Protein AF-A0A075FYS4-F1 (afdb_monomer)

InterPro domains:
  IPR000597 Large ribosomal subunit protein uL3 [PF00297] (3-85)
  IPR009000 Translation protein, beta-barrel domain superfamily [SSF50447] (3-84)

Secondary structure (DSSP, 8-state):
-------------SS--------EEEEEEEEEEE---TTSTTTTSEEEEEEEEEE-PPPPP-EEEEEEE-SS-EEEEEEEE-SS--HHHHTT--

Radius of gyration: 21.08 Å; Cα contacts (8 Å, |Δi|>4): 97; chains: 1; bounding box: 38×34×59 Å

pLDDT: mean 90.04, std 11.44, range [39.47, 98.0]

Organism: NCBI:txid1455922

Mean predicted aligned error: 6.8 Å

Sequence (94 aa):
MEARIRAWPKVNSEEPKLLVHAGFKAGCVQIVNIDDREKTPNYGKQLVSLGTVIVTPPVLIVGIRGYSKDQDGRHAQFDLYADNLPKIFLNYSS

Solvent-acces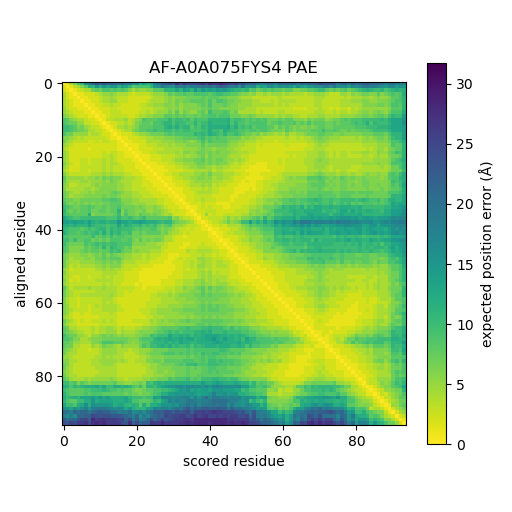sible surface area (backbone atoms only — not comparable to full-atom values): 6676 Å² total; per-residue (Å²): 137,83,95,70,90,86,78,78,85,92,76,93,62,99,61,93,74,86,90,77,82,73,66,43,84,74,49,72,46,82,42,80,42,70,35,83,50,87,92,44,101,50,44,80,34,83,44,81,45,84,43,74,43,65,48,66,70,91,81,82,84,60,59,54,75,45,69,47,75,63,96,91,45,75,44,82,70,50,77,50,66,59,90,86,65,62,70,87,62,60,81,71,74,125

Structure (mmCIF, N/CA/C/O backbone):
data_AF-A0A075FYS4-F1
#
_entry.id   AF-A0A075FYS4-F1
#
loop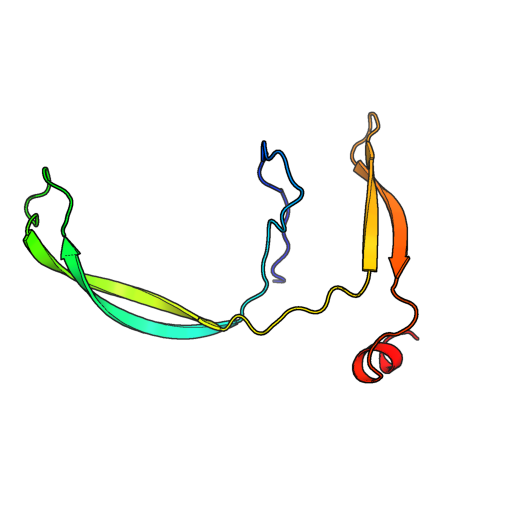_
_atom_site.group_PDB
_atom_site.id
_atom_site.type_symbol
_atom_site.label_atom_id
_atom_site.label_alt_id
_atom_site.label_comp_id
_atom_site.label_asym_id
_atom_site.label_entity_id
_atom_site.label_seq_id
_atom_site.pdbx_PDB_ins_code
_atom_site.Cartn_x
_atom_site.Cartn_y
_atom_site.Cartn_z
_atom_site.occupancy
_atom_site.B_iso_or_equiv
_atom_site.auth_seq_id
_atom_site.auth_comp_id
_atom_site.auth_asym_id
_atom_site.auth_atom_id
_atom_site.pdbx_PDB_model_num
ATOM 1 N N . MET A 1 1 ? -13.447 12.119 -11.671 1.00 49.38 1 MET A N 1
ATOM 2 C CA . MET A 1 1 ? -12.263 12.459 -10.852 1.00 49.38 1 MET A CA 1
ATOM 3 C C . MET A 1 1 ? -11.533 11.158 -10.574 1.00 49.38 1 MET A C 1
ATOM 5 O O . MET A 1 1 ? -12.117 10.288 -9.946 1.00 49.38 1 MET A O 1
ATOM 9 N N . GLU A 1 2 ? -10.333 10.979 -11.121 1.00 73.69 2 GLU A N 1
ATOM 10 C CA . GLU A 1 2 ? -9.562 9.735 -10.985 1.00 73.69 2 GLU A CA 1
ATOM 11 C C . GLU A 1 2 ? -8.703 9.763 -9.716 1.00 73.69 2 GLU A C 1
ATOM 13 O O . GLU A 1 2 ? -8.109 10.791 -9.374 1.00 73.69 2 GLU A O 1
ATOM 18 N N . ALA A 1 3 ? -8.631 8.638 -9.003 1.00 84.44 3 ALA A N 1
ATOM 19 C CA . ALA A 1 3 ? -7.752 8.499 -7.851 1.00 84.44 3 ALA A CA 1
ATOM 20 C C . ALA A 1 3 ? -6.297 8.365 -8.331 1.00 84.44 3 ALA 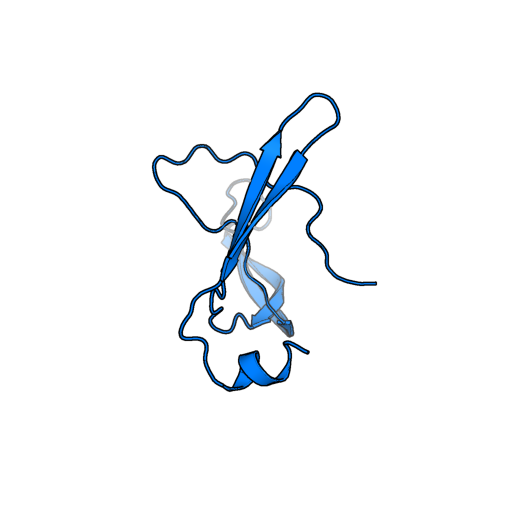A C 1
ATOM 22 O O . ALA A 1 3 ? -5.900 7.329 -8.856 1.00 84.44 3 ALA A O 1
ATOM 23 N N . ARG A 1 4 ? -5.497 9.424 -8.147 1.00 90.56 4 ARG A N 1
ATOM 24 C CA . ARG A 1 4 ? -4.079 9.468 -8.534 1.00 90.56 4 ARG A CA 1
ATOM 25 C C . ARG A 1 4 ? -3.198 9.884 -7.361 1.00 90.56 4 ARG A C 1
ATOM 27 O O . ARG A 1 4 ? -3.427 10.929 -6.747 1.00 90.56 4 ARG A O 1
ATOM 34 N N . ILE A 1 5 ? -2.151 9.103 -7.102 1.00 92.06 5 ILE A N 1
ATOM 35 C CA . ILE A 1 5 ? -1.111 9.419 -6.113 1.00 92.06 5 ILE A CA 1
ATOM 36 C C . ILE A 1 5 ? -0.280 10.594 -6.637 1.00 92.06 5 ILE A C 1
ATOM 38 O O . ILE A 1 5 ? 0.195 10.564 -7.769 1.00 92.06 5 ILE A O 1
ATOM 42 N N . ARG A 1 6 ? -0.114 11.641 -5.823 1.00 91.69 6 ARG A N 1
ATOM 43 C CA . ARG A 1 6 ? 0.643 12.853 -6.202 1.00 91.69 6 ARG A CA 1
ATOM 44 C C . ARG A 1 6 ? 1.981 12.986 -5.483 1.00 91.69 6 ARG A C 1
ATOM 46 O O . ARG A 1 6 ? 2.853 13.705 -5.950 1.00 91.69 6 ARG A O 1
ATOM 53 N N . ALA A 1 7 ? 2.130 12.314 -4.348 1.00 92.44 7 ALA A N 1
ATOM 54 C CA . ALA A 1 7 ? 3.334 12.334 -3.538 1.00 92.44 7 ALA A CA 1
ATOM 55 C C . ALA A 1 7 ? 3.491 10.992 -2.825 1.00 92.44 7 ALA A C 1
ATOM 57 O O . ALA A 1 7 ? 2.502 10.332 -2.507 1.00 92.44 7 ALA A O 1
ATOM 58 N N . TRP A 1 8 ? 4.740 10.625 -2.564 1.00 93.06 8 TRP A N 1
ATOM 59 C CA . TRP A 1 8 ? 5.106 9.413 -1.842 1.00 93.06 8 TRP A CA 1
ATOM 60 C C . TRP A 1 8 ? 5.722 9.781 -0.490 1.00 93.06 8 TRP A C 1
ATOM 62 O O . TRP A 1 8 ? 6.447 10.780 -0.418 1.00 93.06 8 TRP A O 1
ATOM 72 N N . PRO A 1 9 ? 5.462 9.004 0.576 1.00 93.38 9 PRO A N 1
ATOM 73 C CA . PRO A 1 9 ? 6.102 9.230 1.863 1.00 93.38 9 PRO A CA 1
ATOM 74 C C . PRO A 1 9 ? 7.616 9.010 1.756 1.00 93.38 9 PRO A C 1
ATOM 76 O O . PRO A 1 9 ? 8.088 8.171 0.987 1.00 93.38 9 PRO A O 1
ATOM 79 N N . LYS A 1 10 ? 8.390 9.759 2.548 1.00 91.31 10 LYS A N 1
ATOM 80 C CA . LYS A 1 10 ? 9.816 9.474 2.740 1.00 91.31 10 LYS A CA 1
ATOM 81 C C . LYS A 1 10 ? 9.927 8.296 3.700 1.00 91.31 10 LYS A C 1
ATOM 83 O O . LYS A 1 10 ? 9.491 8.410 4.842 1.00 91.31 10 LYS A O 1
ATOM 88 N N . VAL A 1 11 ? 10.492 7.186 3.241 1.00 91.19 11 VAL A N 1
ATOM 89 C CA . VAL A 1 11 ? 10.657 5.973 4.047 1.00 91.19 11 VAL A CA 1
ATOM 90 C C . VAL A 1 11 ? 12.141 5.669 4.173 1.00 91.19 11 VAL A C 1
ATOM 92 O O . VAL A 1 11 ? 12.843 5.624 3.167 1.00 91.19 11 VAL A O 1
ATOM 95 N N . ASN A 1 12 ? 12.604 5.483 5.409 1.00 90.25 12 ASN A N 1
ATOM 96 C CA . ASN A 1 12 ? 13.923 4.939 5.698 1.00 90.25 12 ASN A CA 1
ATOM 97 C C . ASN A 1 12 ? 13.731 3.467 6.078 1.00 90.25 12 ASN A C 1
ATOM 99 O O . ASN A 1 12 ? 13.213 3.169 7.152 1.00 90.25 12 ASN A O 1
ATOM 103 N N . SER A 1 13 ? 14.027 2.565 5.149 1.00 91.94 13 SER A N 1
ATOM 104 C CA . SER A 1 13 ? 13.884 1.118 5.310 1.00 91.94 13 SER A CA 1
ATOM 105 C C . SER A 1 13 ? 15.124 0.475 4.715 1.00 91.94 13 SER A C 1
ATOM 107 O O . SER A 1 13 ? 15.541 0.870 3.628 1.00 91.94 13 SER A O 1
ATOM 109 N N . GLU A 1 14 ? 15.696 -0.498 5.418 1.00 92.88 14 GLU A N 1
ATOM 110 C CA . GLU A 1 14 ? 16.863 -1.248 4.938 1.00 92.88 14 GLU A CA 1
ATOM 111 C C . GLU A 1 14 ? 16.531 -2.043 3.667 1.00 92.88 14 GLU A C 1
ATOM 113 O O . GLU A 1 14 ? 17.366 -2.179 2.778 1.00 92.88 14 GLU A O 1
ATOM 118 N N . GLU A 1 15 ? 15.277 -2.487 3.538 1.00 95.06 15 GLU A N 1
ATOM 119 C CA . GLU A 1 15 ? 14.787 -3.253 2.392 1.00 95.06 15 GLU A CA 1
ATOM 120 C C . GLU A 1 15 ? 13.724 -2.482 1.584 1.00 95.06 15 GLU A C 1
ATOM 122 O O . GLU A 1 15 ? 12.922 -1.739 2.177 1.00 95.06 15 GLU A O 1
ATOM 127 N N . PRO A 1 16 ? 13.655 -2.676 0.249 1.00 91.25 16 PRO A N 1
ATOM 128 C CA . PRO A 1 16 ? 12.605 -2.108 -0.593 1.00 91.25 16 PRO A CA 1
ATOM 129 C C . PRO A 1 16 ? 11.212 -2.610 -0.191 1.00 91.25 16 PRO A C 1
ATOM 131 O O . PRO A 1 16 ? 10.992 -3.809 -0.036 1.00 91.25 16 PRO A O 1
ATOM 134 N N . LYS A 1 17 ? 10.241 -1.695 -0.073 1.00 92.50 17 LYS A N 1
ATOM 135 C CA . LYS A 1 17 ? 8.842 -2.009 0.268 1.00 92.50 17 LYS A CA 1
ATOM 136 C C . LYS A 1 17 ? 7.875 -1.328 -0.691 1.00 92.50 17 LYS A C 1
ATOM 138 O O . LYS A 1 17 ? 8.096 -0.189 -1.102 1.00 92.50 17 LYS A O 1
ATOM 143 N N . LEU A 1 18 ? 6.769 -2.004 -1.002 1.00 92.75 18 LEU A N 1
ATOM 144 C CA . LEU A 1 18 ? 5.647 -1.378 -1.697 1.00 92.75 18 LEU A CA 1
ATOM 145 C C . LEU A 1 18 ? 4.960 -0.379 -0.761 1.00 92.75 18 LEU A C 1
ATOM 147 O O . LEU A 1 18 ? 4.631 -0.706 0.377 1.00 92.75 18 LEU A O 1
ATOM 151 N N . LEU A 1 19 ? 4.743 0.841 -1.251 1.00 94.25 19 LEU A N 1
ATOM 152 C CA . LEU A 1 19 ? 4.167 1.938 -0.464 1.00 94.25 19 LEU A CA 1
ATOM 153 C C . LEU A 1 19 ? 2.674 2.163 -0.733 1.00 94.25 19 LEU A C 1
ATOM 155 O O . LEU A 1 19 ? 2.056 2.996 -0.074 1.00 94.25 19 LEU A O 1
ATOM 159 N N . VAL A 1 20 ? 2.091 1.460 -1.708 1.00 93.62 20 VAL A N 1
ATOM 160 C CA . VAL A 1 20 ? 0.663 1.555 -2.022 1.00 93.62 20 VAL A CA 1
ATOM 161 C C . VAL A 1 20 ? 0.070 0.199 -2.361 1.00 93.62 20 VAL A C 1
ATOM 163 O O . VAL A 1 20 ? 0.746 -0.675 -2.899 1.00 93.62 20 VAL A O 1
ATOM 166 N N . HIS A 1 21 ? -1.228 0.081 -2.103 1.00 94.12 21 HIS A N 1
ATOM 167 C CA . HIS A 1 21 ? -2.076 -0.993 -2.584 1.00 94.12 21 HIS A CA 1
ATOM 168 C C . HIS A 1 21 ? -3.380 -0.399 -3.133 1.00 94.12 21 HIS A C 1
ATOM 170 O O . HIS A 1 21 ? -3.903 0.573 -2.583 1.00 94.12 21 HIS A O 1
ATOM 176 N N . ALA A 1 22 ? -3.913 -0.975 -4.210 1.00 92.62 22 ALA A N 1
ATOM 177 C CA . ALA A 1 22 ? -5.218 -0.598 -4.745 1.00 92.62 22 ALA A CA 1
ATOM 178 C C . ALA A 1 22 ? -6.331 -1.390 -4.045 1.00 92.62 22 ALA A C 1
ATOM 180 O O . ALA A 1 22 ? -6.196 -2.589 -3.810 1.00 92.62 22 ALA A O 1
ATOM 181 N N . GLY A 1 23 ? -7.440 -0.741 -3.708 1.00 94.56 23 GLY A N 1
ATOM 182 C CA . GLY A 1 23 ? -8.570 -1.406 -3.069 1.00 94.56 23 GLY A CA 1
ATOM 183 C C . GLY A 1 23 ? -9.894 -0.776 -3.466 1.00 94.56 23 GLY A C 1
ATOM 184 O O . GLY A 1 23 ? -9.944 0.384 -3.876 1.00 94.56 23 GLY A O 1
ATOM 185 N N . PHE A 1 24 ? -10.967 -1.548 -3.333 1.00 94.44 24 PHE A N 1
ATOM 186 C CA . PHE A 1 24 ? -12.322 -1.128 -3.676 1.00 94.44 24 PHE A CA 1
ATOM 187 C C . PHE A 1 24 ? -13.175 -1.038 -2.415 1.00 94.44 24 PHE A C 1
ATOM 189 O O . PHE A 1 24 ? -13.146 -1.935 -1.572 1.00 94.44 24 PHE A O 1
ATOM 196 N N . LYS A 1 25 ? -13.955 0.040 -2.278 1.00 96.19 25 LYS A N 1
ATOM 197 C CA . LYS A 1 25 ? -14.910 0.171 -1.174 1.00 96.19 25 LYS A CA 1
ATOM 198 C C . LYS A 1 25 ? -16.005 -0.881 -1.331 1.00 96.19 25 LYS A C 1
ATOM 200 O O . LYS A 1 25 ? -16.768 -0.824 -2.288 1.00 96.19 25 LYS A O 1
ATOM 205 N N . ALA A 1 26 ? -16.094 -1.798 -0.375 1.00 97.56 26 ALA A N 1
ATOM 206 C CA . ALA A 1 26 ? -17.118 -2.839 -0.350 1.00 97.56 26 ALA A CA 1
ATOM 207 C C . ALA A 1 26 ? -18.305 -2.477 0.549 1.00 97.56 26 ALA A C 1
ATOM 209 O O . ALA A 1 26 ? -19.418 -2.932 0.312 1.00 97.56 26 ALA A O 1
ATOM 210 N N . GLY A 1 27 ? -18.095 -1.633 1.562 1.00 97.88 27 GLY A N 1
ATOM 211 C CA . GLY A 1 27 ? -19.179 -1.212 2.442 1.00 97.88 27 GLY A CA 1
ATOM 212 C C . GLY A 1 27 ? -18.712 -0.420 3.652 1.00 97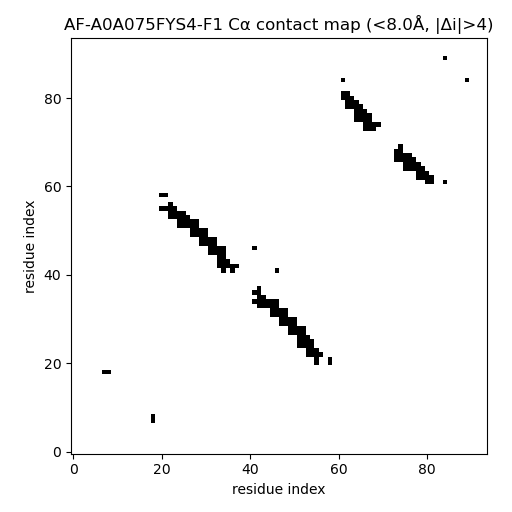.88 27 GLY A C 1
ATOM 213 O O . GLY A 1 27 ? -17.542 -0.048 3.769 1.00 97.88 27 GLY A O 1
ATOM 214 N N . CYS A 1 28 ? -19.653 -0.168 4.555 1.00 98.00 28 CYS A N 1
ATOM 215 C CA . CYS A 1 28 ? -19.415 0.440 5.856 1.00 98.00 28 CYS A CA 1
ATOM 216 C C . CYS A 1 28 ? -20.143 -0.379 6.926 1.00 98.00 28 CYS A C 1
ATOM 218 O O . CYS A 1 28 ? -21.254 -0.846 6.691 1.00 98.00 28 CYS A O 1
ATOM 220 N N . VAL A 1 29 ? -19.516 -0.545 8.087 1.00 97.31 29 VAL A N 1
ATOM 221 C CA . VAL A 1 29 ? -20.042 -1.315 9.221 1.00 97.31 29 VAL A CA 1
ATOM 222 C C . VAL A 1 29 ? -19.902 -0.507 10.506 1.00 97.31 29 VAL A C 1
ATOM 224 O O . VAL A 1 29 ? -19.021 0.346 10.610 1.00 97.31 29 VAL A O 1
ATOM 227 N N . GLN A 1 30 ? -20.753 -0.770 11.495 1.00 97.56 30 GLN A N 1
ATOM 228 C CA . GLN A 1 30 ? -20.540 -0.265 12.850 1.00 97.56 30 GLN A CA 1
ATOM 229 C C . GLN A 1 30 ? -19.625 -1.230 13.601 1.00 97.56 30 GLN A C 1
ATOM 231 O O . GLN A 1 30 ? -19.896 -2.428 13.654 1.00 97.56 30 GLN A O 1
ATOM 236 N N . ILE A 1 31 ? -18.540 -0.706 14.160 1.00 96.50 31 ILE A N 1
ATOM 237 C CA . ILE A 1 31 ? -17.590 -1.465 14.964 1.00 96.50 31 ILE A CA 1
ATOM 238 C C . ILE A 1 31 ? -17.798 -1.084 16.422 1.00 96.50 31 ILE A C 1
ATOM 240 O O . ILE A 1 31 ? -17.814 0.093 16.781 1.00 96.50 31 ILE A O 1
ATOM 244 N N . VAL A 1 32 ? -17.958 -2.103 17.253 1.00 95.62 32 VAL A N 1
ATOM 245 C CA . VAL A 1 32 ? -18.055 -1.987 18.700 1.00 95.62 32 VAL A CA 1
ATOM 246 C C . VAL A 1 32 ? -16.698 -2.370 19.281 1.00 95.62 32 VAL A C 1
ATOM 248 O O . VAL A 1 32 ? -16.297 -3.523 19.157 1.00 95.62 32 VAL A O 1
ATOM 251 N N . ASN A 1 33 ? -16.002 -1.424 19.909 1.00 93.56 33 ASN A N 1
ATOM 252 C CA . ASN A 1 33 ? -14.689 -1.653 20.522 1.00 93.56 33 ASN A CA 1
ATOM 253 C C . ASN A 1 33 ? -14.658 -1.156 21.971 1.00 93.56 33 ASN A C 1
ATOM 255 O O . ASN A 1 33 ? -15.499 -0.353 22.377 1.00 93.56 33 ASN A O 1
ATOM 259 N N . ILE A 1 34 ? -13.667 -1.611 22.737 1.00 94.94 34 ILE A N 1
ATOM 260 C CA . ILE A 1 34 ? -13.332 -1.048 24.050 1.00 94.94 34 ILE A CA 1
ATOM 261 C C . ILE A 1 34 ? -12.295 0.061 23.858 1.00 94.94 34 ILE A C 1
ATOM 263 O O . ILE A 1 34 ? -11.333 -0.126 23.117 1.00 94.94 34 ILE A O 1
ATOM 267 N N . ASP A 1 35 ? -12.498 1.209 24.505 1.00 92.94 35 ASP A N 1
ATOM 268 C CA . ASP A 1 35 ? -11.532 2.313 24.482 1.00 92.94 35 ASP A CA 1
ATOM 269 C C . ASP A 1 35 ? -10.362 2.027 25.441 1.00 92.94 35 ASP A C 1
ATOM 271 O O . ASP A 1 35 ? -10.543 1.963 26.659 1.00 92.94 35 ASP A O 1
ATOM 275 N N . ASP A 1 36 ? -9.161 1.855 24.893 1.00 92.62 36 ASP A N 1
ATOM 276 C CA . ASP A 1 36 ? -7.926 1.511 25.608 1.00 92.62 36 ASP A CA 1
ATOM 277 C C . ASP A 1 36 ? -7.073 2.737 25.985 1.00 92.62 36 ASP A C 1
ATOM 279 O O . ASP A 1 36 ? -5.970 2.613 26.517 1.00 92.62 36 ASP A O 1
ATOM 283 N N . ARG A 1 37 ? -7.580 3.954 25.761 1.00 91.88 37 ARG A N 1
ATOM 284 C CA . ARG A 1 37 ? -6.842 5.195 26.026 1.00 91.88 37 ARG A CA 1
ATOM 285 C C . ARG A 1 37 ? -7.033 5.660 27.472 1.00 91.88 37 ARG A C 1
ATOM 287 O O . ARG A 1 37 ? -8.038 6.299 27.792 1.00 91.88 37 ARG A O 1
ATOM 294 N N . GLU A 1 38 ? -6.029 5.420 28.317 1.00 86.25 38 GLU A N 1
ATOM 295 C CA . GLU A 1 38 ? -6.042 5.604 29.788 1.00 86.25 38 GLU A CA 1
ATOM 296 C C . GLU A 1 38 ? -6.477 6.990 30.312 1.00 86.25 38 GLU A C 1
ATOM 298 O O . GLU A 1 38 ? -6.907 7.114 31.456 1.00 86.25 38 GLU A O 1
ATOM 303 N N . LYS A 1 39 ? -6.393 8.054 29.502 1.00 91.38 39 LYS A N 1
ATOM 304 C CA . LYS A 1 39 ? -6.747 9.436 29.898 1.00 91.38 39 LYS A CA 1
ATOM 305 C C . LYS A 1 39 ? -8.008 9.963 29.216 1.00 91.38 39 LYS A C 1
ATOM 307 O O . LYS A 1 39 ? -8.152 11.167 29.010 1.00 91.38 39 LYS A O 1
ATOM 312 N N . THR A 1 40 ? -8.914 9.070 28.839 1.00 89.19 40 THR A N 1
ATOM 313 C CA . THR A 1 40 ? -10.193 9.437 28.225 1.00 89.19 40 THR A CA 1
ATOM 314 C C . THR A 1 40 ? -11.363 9.101 29.158 1.00 89.19 40 THR A C 1
ATOM 316 O O . THR A 1 40 ? -11.312 8.094 29.862 1.00 89.19 40 THR A O 1
ATOM 319 N N . PRO A 1 41 ? -12.462 9.886 29.162 1.00 90.50 41 PRO A N 1
ATOM 320 C CA . PRO A 1 41 ? -13.658 9.583 29.969 1.00 90.50 41 PRO A CA 1
ATOM 321 C C . PRO A 1 41 ? -14.316 8.222 29.666 1.00 90.50 41 PRO A C 1
ATOM 323 O O . PRO A 1 41 ? -15.154 7.732 30.435 1.00 90.50 41 PRO A O 1
ATOM 326 N N . ASN A 1 42 ? -13.955 7.638 28.523 1.00 91.38 42 ASN A N 1
ATOM 327 C CA . ASN A 1 42 ? -14.478 6.381 28.013 1.00 91.38 42 ASN A CA 1
ATOM 328 C C . ASN A 1 42 ? -13.520 5.205 28.216 1.00 91.38 42 ASN A C 1
ATOM 330 O O . ASN A 1 42 ? -13.869 4.110 27.792 1.00 91.38 42 ASN A O 1
ATOM 334 N N . TYR A 1 43 ? -12.374 5.394 28.883 1.00 93.62 43 TYR A N 1
ATOM 335 C CA . TYR A 1 43 ? -11.428 4.313 29.155 1.00 93.62 43 TYR A CA 1
ATOM 336 C C . TYR A 1 43 ? -12.125 3.093 29.779 1.00 93.62 43 TYR A C 1
ATOM 338 O O . TYR A 1 43 ? -12.868 3.219 30.757 1.00 93.62 43 TYR A O 1
ATOM 346 N N . GLY A 1 44 ? -11.920 1.922 29.173 1.00 93.50 44 GLY A N 1
ATOM 347 C CA . GLY A 1 44 ? -12.533 0.656 29.576 1.00 93.50 44 GLY A CA 1
ATOM 348 C C . GLY A 1 44 ? -14.022 0.506 29.231 1.00 93.50 44 GLY A C 1
ATOM 349 O O . GLY A 1 44 ? -14.615 -0.519 29.562 1.00 93.50 44 GLY A O 1
ATOM 350 N N . LYS A 1 45 ? -14.647 1.490 28.569 1.00 94.94 45 LYS A N 1
ATOM 351 C CA . LYS A 1 45 ? -16.057 1.447 28.145 1.00 94.94 45 LYS A CA 1
ATOM 352 C C . LYS A 1 45 ? -16.18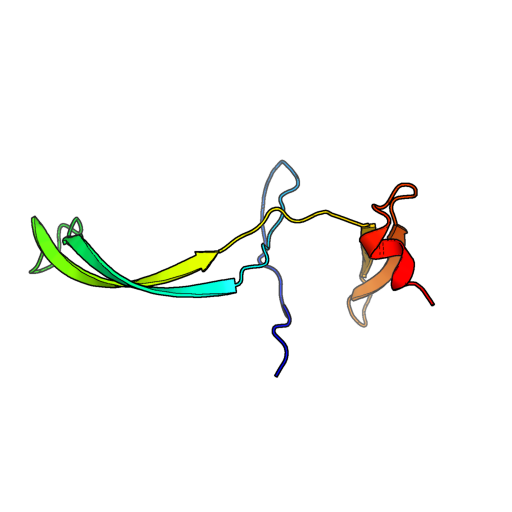9 1.123 26.658 1.00 94.94 45 LYS A C 1
ATOM 354 O O . LYS A 1 45 ? -15.270 1.318 25.864 1.00 94.94 45 LYS A O 1
ATOM 359 N N . GLN A 1 46 ? -17.380 0.658 26.291 1.00 94.38 46 GLN A N 1
ATOM 360 C CA . GLN A 1 46 ? -17.755 0.370 24.913 1.00 94.38 46 GLN A CA 1
ATOM 361 C C . GLN A 1 46 ? -17.945 1.663 24.106 1.00 94.38 46 GLN A C 1
ATOM 363 O O . GLN A 1 46 ? -18.655 2.575 24.533 1.00 94.38 46 GLN A O 1
ATOM 368 N N . LEU A 1 47 ? -17.357 1.710 22.912 1.00 93.94 47 LEU A N 1
ATOM 369 C CA . LEU A 1 47 ? -17.490 2.796 21.948 1.00 93.94 47 LEU A CA 1
ATOM 370 C C . LEU A 1 47 ? -17.899 2.232 20.583 1.00 93.94 47 LEU A C 1
ATOM 372 O O . LEU A 1 47 ? -17.370 1.214 20.133 1.00 93.94 47 LEU A O 1
ATOM 376 N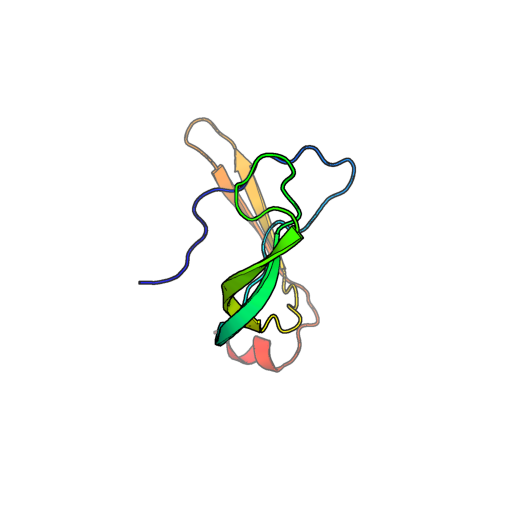 N . VAL A 1 48 ? -18.849 2.900 19.926 1.00 94.50 48 VAL A N 1
ATOM 377 C CA . VAL A 1 48 ? -19.309 2.543 18.578 1.00 94.50 48 VAL A CA 1
ATOM 378 C C . VAL A 1 48 ? 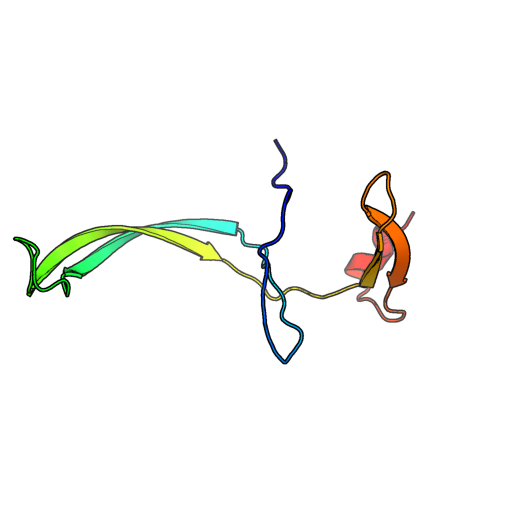-18.696 3.507 17.573 1.00 94.50 48 VAL A C 1
ATOM 380 O O . VAL A 1 48 ? -18.901 4.717 17.664 1.00 94.50 48 VAL A O 1
ATOM 383 N N . SER A 1 49 ? -17.951 2.976 16.608 1.00 92.94 49 SER A N 1
ATOM 384 C CA . SER A 1 49 ? -17.342 3.740 15.519 1.00 92.94 49 SER A CA 1
ATOM 385 C C . SER A 1 49 ? -17.767 3.201 14.154 1.00 92.94 49 SER A C 1
ATOM 387 O O . SER A 1 49 ? -18.262 2.081 14.029 1.00 92.94 49 SER A O 1
ATOM 389 N N . LEU A 1 50 ? -17.608 4.013 13.108 1.00 96.81 50 LEU A N 1
ATOM 390 C CA . LEU A 1 50 ? -17.875 3.589 11.736 1.00 96.81 50 LEU A CA 1
ATOM 391 C C . LEU A 1 50 ? -16.588 3.052 11.101 1.00 96.81 50 LEU A C 1
ATOM 393 O O . LEU A 1 50 ? -15.593 3.768 11.003 1.00 96.81 50 LEU A O 1
ATOM 397 N N . GLY A 1 51 ? -16.624 1.809 10.632 1.00 96.56 51 GLY A N 1
ATOM 398 C CA . GLY A 1 51 ? -15.570 1.193 9.834 1.00 96.56 51 GLY A CA 1
ATOM 399 C C . GLY A 1 51 ? -15.919 1.195 8.350 1.00 96.56 51 GLY A C 1
ATOM 400 O O . GLY A 1 51 ? -17.066 0.953 7.978 1.00 96.56 51 GLY A O 1
ATOM 401 N N . THR A 1 52 ? -14.934 1.433 7.483 1.00 97.69 52 THR A N 1
ATOM 402 C CA . THR A 1 52 ? -15.077 1.219 6.033 1.00 97.69 52 THR A CA 1
ATOM 403 C C . THR A 1 52 ? -14.375 -0.073 5.645 1.00 97.69 52 THR A C 1
ATOM 405 O O . THR A 1 52 ? -13.202 -0.254 5.957 1.00 97.69 52 THR A O 1
ATOM 408 N N . VAL A 1 53 ? -15.083 -0.954 4.941 1.00 97.81 53 VAL A N 1
ATOM 409 C CA . VAL A 1 53 ? -14.531 -2.211 4.432 1.00 97.81 53 VAL A CA 1
ATOM 410 C C . VAL A 1 53 ? -13.972 -1.967 3.035 1.00 97.81 53 VAL A C 1
ATOM 412 O O . VAL A 1 53 ? -14.707 -1.569 2.125 1.00 97.81 53 VAL A O 1
ATOM 415 N N . ILE A 1 54 ? -12.672 -2.207 2.872 1.00 97.69 54 ILE A N 1
ATOM 416 C CA . ILE A 1 54 ? -11.964 -2.126 1.594 1.00 97.69 54 ILE A CA 1
ATOM 417 C C . ILE A 1 54 ? -11.542 -3.539 1.194 1.00 97.69 54 ILE A C 1
ATOM 419 O O . ILE A 1 54 ? -10.828 -4.202 1.940 1.00 97.69 54 ILE A O 1
ATOM 423 N N . VAL A 1 55 ? -11.969 -3.994 0.017 1.00 97.62 55 VAL A 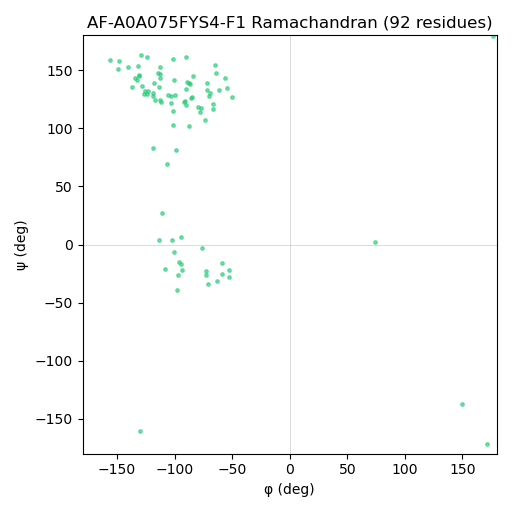N 1
ATOM 424 C CA . VAL A 1 55 ? -11.492 -5.252 -0.567 1.00 97.62 55 VAL A CA 1
ATOM 425 C C . VAL A 1 55 ? -10.196 -4.977 -1.320 1.00 97.62 55 VAL A C 1
ATOM 427 O O . VAL A 1 55 ? -10.139 -4.088 -2.171 1.00 97.62 55 VAL A O 1
ATOM 430 N N . THR A 1 56 ? -9.160 -5.748 -1.005 1.00 96.81 56 THR A N 1
ATOM 431 C CA . THR A 1 56 ? -7.810 -5.634 -1.569 1.00 96.81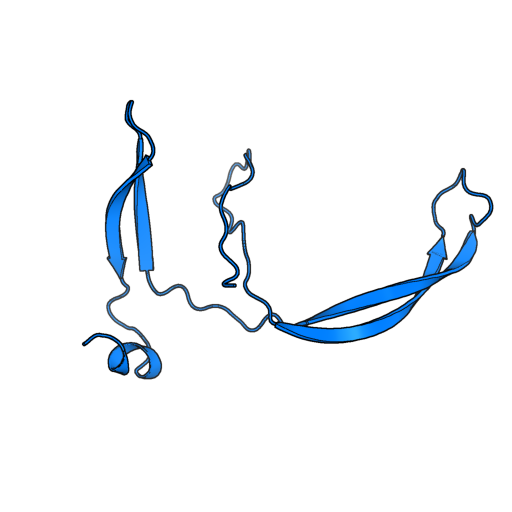 56 THR A CA 1
ATOM 432 C C . THR A 1 56 ? -7.452 -6.936 -2.293 1.00 96.81 56 THR A C 1
ATOM 434 O O . THR A 1 56 ? -6.837 -7.818 -1.689 1.00 96.81 56 THR A O 1
ATOM 437 N N . PRO A 1 57 ? -7.879 -7.119 -3.556 1.00 94.88 57 PRO A N 1
ATOM 438 C CA . PRO A 1 57 ? -7.508 -8.311 -4.312 1.00 94.88 57 PRO A CA 1
ATOM 439 C C . PRO A 1 57 ? -5.988 -8.331 -4.559 1.00 94.88 57 PRO A C 1
ATOM 441 O O . PRO A 1 57 ? -5.378 -7.260 -4.604 1.00 94.88 57 PRO A O 1
ATOM 444 N N . PRO A 1 58 ? -5.364 -9.508 -4.751 1.00 93.88 58 PRO A N 1
ATOM 445 C CA . PRO A 1 58 ? -3.945 -9.591 -5.082 1.00 93.88 58 PRO A CA 1
ATOM 446 C C . PRO A 1 58 ? -3.599 -8.758 -6.321 1.00 93.88 58 PRO A C 1
ATOM 448 O O . PRO A 1 58 ? -4.298 -8.817 -7.335 1.00 93.88 58 PRO A O 1
ATOM 451 N N . VAL A 1 59 ? -2.510 -7.993 -6.245 1.00 91.81 59 VAL A N 1
ATOM 452 C CA . VAL A 1 59 ? -2.029 -7.154 -7.349 1.00 91.81 59 VAL A CA 1
ATOM 453 C C . VAL A 1 59 ? -0.885 -7.860 -8.068 1.00 91.81 59 VAL A C 1
ATOM 455 O O . VAL A 1 59 ? 0.090 -8.271 -7.441 1.00 91.81 59 VAL A O 1
ATOM 458 N N . LEU A 1 60 ? -0.989 -7.963 -9.393 1.00 91.50 60 LEU A N 1
ATOM 459 C CA . LEU A 1 60 ? 0.096 -8.429 -10.250 1.00 91.50 60 LEU A CA 1
ATOM 460 C C . LEU A 1 60 ? 0.941 -7.237 -10.712 1.00 91.50 60 LEU A C 1
ATOM 462 O O . LEU A 1 60 ? 0.425 -6.310 -11.337 1.00 91.50 60 LEU A O 1
ATOM 466 N N . ILE A 1 61 ? 2.243 -7.274 -10.433 1.00 91.69 61 ILE A N 1
ATOM 467 C CA . ILE A 1 61 ? 3.198 -6.298 -10.965 1.00 91.69 61 ILE A CA 1
ATOM 468 C C . ILE A 1 61 ? 3.525 -6.695 -12.405 1.00 91.69 61 ILE A C 1
ATOM 470 O O . ILE A 1 61 ? 4.054 -7.777 -12.643 1.00 91.69 61 ILE A O 1
ATOM 474 N N . VAL A 1 62 ? 3.210 -5.820 -13.360 1.00 93.44 62 VAL A N 1
ATOM 475 C CA . VAL A 1 62 ? 3.428 -6.076 -14.797 1.00 93.44 62 VAL A CA 1
ATOM 476 C C . VAL A 1 62 ? 4.734 -5.487 -15.329 1.00 93.44 62 VAL A C 1
ATOM 478 O O . VAL A 1 62 ? 5.173 -5.831 -16.422 1.00 93.44 62 VAL A O 1
ATOM 481 N N . GLY A 1 63 ? 5.347 -4.585 -14.566 1.00 93.62 63 GLY A N 1
ATOM 482 C CA . GLY A 1 63 ? 6.540 -3.864 -14.971 1.00 93.62 63 GLY A CA 1
ATOM 483 C C . GLY A 1 63 ? 6.979 -2.835 -13.938 1.00 93.62 63 GLY A C 1
ATOM 484 O O . GLY A 1 63 ? 6.338 -2.652 -12.899 1.00 93.62 63 GLY A O 1
ATOM 485 N N . ILE A 1 64 ? 8.077 -2.158 -14.245 1.00 95.25 64 ILE A N 1
ATOM 486 C CA . ILE A 1 64 ? 8.678 -1.107 -13.429 1.00 95.25 64 ILE A CA 1
ATOM 487 C C . ILE A 1 64 ? 8.968 0.123 -14.289 1.00 95.25 64 ILE A C 1
ATOM 489 O O . ILE A 1 64 ? 9.349 -0.000 -15.452 1.00 95.25 64 ILE A O 1
ATOM 493 N N . ARG A 1 65 ? 8.832 1.306 -13.686 1.00 96.00 65 ARG A N 1
ATOM 494 C CA . ARG A 1 65 ? 9.227 2.589 -14.277 1.00 96.00 65 ARG A CA 1
ATOM 495 C C . ARG A 1 65 ? 10.323 3.227 -13.439 1.00 96.00 65 ARG A C 1
ATOM 497 O O . ARG A 1 65 ? 10.124 3.463 -12.245 1.00 96.00 65 ARG A O 1
ATOM 504 N N . GLY A 1 66 ? 11.452 3.536 -14.065 1.00 96.44 66 GLY A N 1
ATOM 505 C CA . GLY A 1 66 ? 12.547 4.282 -13.450 1.00 96.44 66 GLY A CA 1
ATOM 506 C C . GLY A 1 66 ? 12.376 5.787 -13.636 1.00 96.44 66 GLY A C 1
ATOM 507 O O . GLY A 1 66 ? 11.996 6.239 -14.715 1.00 96.44 66 GLY A O 1
ATOM 508 N N . TYR A 1 67 ? 12.686 6.570 -12.601 1.00 96.06 67 TYR A N 1
ATOM 509 C CA . TYR A 1 67 ? 12.713 8.031 -12.679 1.00 96.06 67 TYR A CA 1
ATOM 510 C C . TYR A 1 67 ? 14.114 8.555 -12.370 1.00 96.06 67 TYR A C 1
ATOM 512 O O . TYR A 1 67 ? 14.682 8.210 -11.333 1.00 96.06 67 TYR A O 1
ATOM 520 N N . SER A 1 68 ? 14.634 9.431 -13.225 1.00 96.25 68 SER A N 1
ATOM 521 C CA . SER A 1 68 ? 15.817 10.242 -12.935 1.00 96.25 68 SER A CA 1
ATOM 522 C C . SER A 1 68 ? 15.397 11.566 -12.291 1.00 96.25 68 SER A C 1
ATOM 524 O O . SER A 1 68 ? 14.227 11.956 -12.349 1.00 96.25 68 SER A O 1
ATOM 526 N N . LYS A 1 69 ? 16.336 12.248 -11.630 1.00 95.56 69 LYS A N 1
ATOM 527 C CA . LYS A 1 69 ? 16.114 13.572 -11.041 1.00 95.56 69 LYS A CA 1
ATOM 528 C C . LYS A 1 69 ? 17.125 14.565 -11.604 1.00 95.56 69 LYS A C 1
ATOM 530 O O . LYS A 1 69 ? 18.321 14.288 -11.555 1.00 95.56 69 LYS A O 1
ATOM 535 N N . ASP A 1 70 ? 16.647 15.723 -12.036 1.00 94.56 70 ASP A N 1
ATOM 536 C CA . ASP A 1 70 ? 17.455 16.867 -12.462 1.00 94.56 70 ASP A CA 1
ATOM 537 C C . ASP A 1 70 ? 16.976 18.165 -11.773 1.00 94.56 70 ASP A C 1
ATOM 539 O O . ASP A 1 70 ? 16.379 18.118 -10.689 1.00 94.56 70 ASP A O 1
ATOM 543 N N . GLN A 1 71 ? 17.321 19.324 -12.345 1.00 95.25 71 GLN A N 1
ATOM 544 C CA . GLN A 1 71 ? 16.936 20.638 -11.819 1.00 95.25 71 GLN A CA 1
ATOM 545 C C . GLN A 1 71 ? 15.446 20.947 -12.037 1.00 95.25 71 GLN A C 1
ATOM 547 O O . GLN A 1 71 ? 14.866 21.673 -11.230 1.00 95.25 71 GLN A O 1
ATOM 552 N N . ASP A 1 72 ? 14.826 20.357 -13.061 1.00 92.94 72 ASP A N 1
ATOM 553 C CA . ASP A 1 72 ? 13.443 20.619 -13.468 1.00 92.94 72 ASP A CA 1
ATOM 554 C C . ASP A 1 72 ? 12.451 19.629 -12.841 1.00 92.94 72 ASP A C 1
ATOM 556 O O . ASP A 1 72 ? 11.252 19.906 -12.739 1.00 92.94 72 ASP A O 1
ATOM 560 N N . GLY A 1 73 ? 12.934 18.494 -12.329 1.00 93.19 73 GLY A N 1
ATOM 561 C CA . GLY A 1 73 ? 12.140 17.612 -11.488 1.00 93.19 73 GLY A CA 1
ATOM 562 C C . GLY A 1 73 ? 12.520 16.146 -11.601 1.00 93.19 73 GLY A C 1
ATOM 563 O O . GLY A 1 73 ? 13.688 15.771 -11.517 1.00 93.19 73 GLY A O 1
ATOM 564 N N . ARG A 1 74 ? 11.495 15.287 -11.660 1.00 93.94 74 ARG A N 1
ATOM 565 C CA . ARG A 1 74 ? 11.651 13.842 -11.859 1.00 93.94 74 ARG A CA 1
ATOM 566 C C . ARG A 1 74 ? 11.082 13.458 -13.212 1.00 93.94 74 ARG A C 1
ATOM 568 O O . ARG A 1 74 ? 9.894 13.671 -13.451 1.00 93.94 74 ARG A O 1
ATOM 575 N N . HIS A 1 75 ? 11.901 12.825 -14.038 1.00 94.50 75 HIS A N 1
ATOM 576 C CA . HIS A 1 75 ? 11.549 12.457 -15.404 1.00 94.50 75 HIS A CA 1
ATOM 577 C C . HIS A 1 75 ? 11.580 10.939 -15.555 1.00 94.50 75 HIS A C 1
ATOM 579 O O . HIS A 1 75 ? 12.447 10.272 -14.991 1.00 94.50 75 HIS A O 1
ATOM 585 N N . ALA A 1 76 ? 10.600 10.382 -16.270 1.00 96.00 76 ALA A N 1
ATOM 586 C CA . ALA A 1 76 ? 10.580 8.955 -16.565 1.00 96.00 76 ALA A CA 1
ATOM 587 C C . ALA A 1 76 ? 11.753 8.631 -17.500 1.00 96.00 76 ALA A C 1
ATOM 589 O O . ALA A 1 76 ? 11.853 9.206 -18.580 1.00 96.00 76 ALA A O 1
ATOM 590 N N . GLN A 1 77 ? 12.643 7.744 -17.061 1.00 96.00 77 GLN A N 1
ATOM 591 C CA . GLN A 1 77 ? 13.853 7.387 -17.801 1.00 96.00 77 GLN A CA 1
ATOM 592 C C . GLN A 1 77 ? 13.666 6.100 -18.604 1.00 96.00 77 GLN A C 1
ATOM 594 O O . GLN A 1 77 ? 14.169 5.994 -19.719 1.00 96.00 77 GLN A O 1
ATOM 599 N N . PHE A 1 78 ? 12.965 5.118 -18.038 1.00 96.44 78 PHE A N 1
ATOM 600 C CA . PHE A 1 78 ? 12.705 3.845 -18.701 1.00 96.44 78 PHE A CA 1
ATOM 601 C C . PHE A 1 78 ? 11.454 3.170 -18.147 1.00 96.44 78 PHE A C 1
ATOM 603 O O . PHE A 1 78 ? 11.074 3.398 -16.995 1.00 96.44 78 PHE A O 1
ATOM 610 N N . ASP A 1 79 ? 10.903 2.276 -18.963 1.00 96.19 79 ASP A N 1
ATOM 611 C CA . ASP A 1 79 ? 9.877 1.307 -18.601 1.00 96.19 79 ASP A CA 1
ATOM 612 C C . ASP A 1 79 ? 10.355 -0.092 -18.974 1.00 96.19 79 ASP A C 1
ATOM 614 O O . ASP A 1 79 ? 10.843 -0.310 -20.082 1.00 96.19 79 ASP A O 1
ATOM 618 N N . LEU A 1 80 ? 10.220 -1.034 -18.046 1.00 95.19 80 LEU A N 1
ATOM 619 C CA . LEU A 1 80 ? 10.491 -2.449 -18.280 1.00 95.19 80 LEU A CA 1
ATOM 620 C C . LEU A 1 80 ? 9.246 -3.244 -17.923 1.00 95.19 80 LEU A C 1
ATOM 622 O O . LEU A 1 80 ? 8.706 -3.086 -16.828 1.00 95.19 80 LEU A O 1
ATOM 626 N N . TYR A 1 81 ? 8.814 -4.108 -18.832 1.00 93.06 81 TYR A N 1
ATOM 627 C CA . TYR A 1 81 ? 7.651 -4.969 -18.656 1.00 93.06 81 TYR A CA 1
ATOM 628 C C . TYR A 1 81 ? 8.089 -6.426 -18.567 1.00 93.06 81 TYR A C 1
ATOM 630 O O . TYR A 1 81 ? 9.138 -6.798 -19.085 1.00 93.06 81 TYR A O 1
ATOM 638 N N . ALA A 1 82 ? 7.297 -7.245 -17.880 1.00 91.31 82 ALA A N 1
ATOM 639 C CA . ALA A 1 82 ? 7.532 -8.681 -17.846 1.00 91.31 82 ALA A CA 1
ATOM 640 C C . ALA A 1 82 ? 7.182 -9.313 -19.203 1.00 91.31 82 ALA A C 1
ATOM 642 O O . ALA A 1 82 ? 6.149 -8.991 -19.786 1.00 91.31 82 ALA A O 1
ATOM 643 N N . ASP A 1 83 ? 7.998 -10.261 -19.666 1.00 86.38 83 ASP A N 1
ATOM 644 C CA . ASP A 1 83 ? 7.780 -10.925 -20.960 1.00 86.38 83 ASP A CA 1
ATOM 645 C C . ASP A 1 83 ? 6.574 -11.879 -20.938 1.00 86.38 83 ASP A C 1
ATOM 647 O O . ASP A 1 83 ? 5.843 -12.017 -21.916 1.00 86.38 83 ASP A O 1
ATOM 651 N N . ASN A 1 84 ? 6.335 -12.534 -19.798 1.00 84.88 84 ASN A N 1
ATOM 652 C CA . ASN A 1 84 ? 5.306 -13.564 -19.641 1.00 84.88 84 ASN A CA 1
ATOM 653 C C . ASN A 1 84 ? 4.112 -13.047 -18.835 1.00 84.88 84 ASN A C 1
ATOM 655 O O . ASN A 1 84 ? 3.878 -13.462 -17.697 1.00 84.88 84 ASN A O 1
ATOM 659 N N . LEU A 1 85 ? 3.346 -12.129 -19.424 1.00 86.94 85 LEU A N 1
ATOM 660 C CA . LEU A 1 85 ? 2.109 -11.638 -18.819 1.00 86.94 85 LEU A CA 1
ATOM 661 C C . LEU A 1 85 ? 0.919 -12.568 -19.112 1.00 86.94 85 LEU A C 1
ATOM 663 O O . LEU A 1 85 ? 0.813 -13.130 -20.206 1.00 86.94 85 LEU A O 1
ATOM 667 N N . PRO A 1 86 ? -0.029 -12.717 -18.169 1.00 84.44 86 PRO A N 1
ATOM 668 C CA . PRO A 1 86 ? -1.272 -13.430 -18.429 1.00 84.44 86 PRO A CA 1
ATOM 669 C C . PRO A 1 86 ? -2.026 -12.827 -19.622 1.00 84.44 86 PRO A C 1
ATOM 671 O O . PRO A 1 86 ? -2.099 -11.606 -19.770 1.00 84.44 86 PRO A O 1
ATOM 674 N N . LYS A 1 87 ? -2.668 -13.681 -20.431 1.00 78.50 87 LYS A N 1
ATOM 675 C CA . LYS A 1 87 ? -3.360 -13.283 -21.675 1.00 78.50 87 LYS A CA 1
ATOM 676 C C . LYS A 1 87 ? -4.375 -12.148 -21.507 1.00 78.50 87 LYS A C 1
ATOM 678 O O . LYS A 1 87 ? -4.589 -11.388 -22.443 1.00 78.50 87 LYS A O 1
ATOM 683 N N . ILE A 1 88 ? -4.969 -12.008 -20.321 1.00 78.38 88 ILE A N 1
ATOM 684 C CA . ILE A 1 88 ? -5.910 -10.927 -20.003 1.00 78.38 88 ILE A CA 1
ATOM 685 C C . ILE A 1 88 ? -5.296 -9.525 -20.167 1.00 78.38 88 ILE A C 1
ATOM 687 O O . ILE A 1 88 ? -6.028 -8.582 -20.447 1.00 78.38 88 ILE A O 1
ATOM 691 N N . PHE A 1 89 ? -3.971 -9.392 -20.048 1.00 70.50 89 PHE A N 1
ATOM 692 C CA . PHE A 1 89 ? -3.253 -8.122 -20.187 1.00 70.50 89 PHE A CA 1
ATOM 693 C C . PHE A 1 89 ? -2.734 -7.860 -21.611 1.00 70.50 89 PHE A C 1
ATOM 695 O O . PHE A 1 89 ? -2.536 -6.705 -21.969 1.00 70.50 89 PHE A O 1
ATOM 702 N N . LEU A 1 90 ? -2.564 -8.897 -22.443 1.00 62.66 90 LEU A N 1
ATOM 703 C CA . LEU A 1 90 ? -2.051 -8.765 -23.818 1.00 62.66 90 LEU A CA 1
ATOM 704 C C . LEU A 1 90 ? -3.075 -8.147 -24.784 1.00 62.66 90 LEU A C 1
ATOM 706 O O . LEU A 1 90 ? -2.703 -7.546 -25.784 1.00 62.66 90 LEU A O 1
ATOM 710 N N . ASN A 1 91 ? -4.368 -8.238 -24.468 1.00 55.22 91 ASN A N 1
ATOM 711 C CA . ASN A 1 91 ? -5.439 -7.686 -25.306 1.00 55.22 91 ASN A CA 1
ATOM 712 C C . ASN A 1 91 ? -5.585 -6.154 -25.210 1.00 55.22 91 ASN A C 1
ATOM 714 O O . ASN A 1 91 ? -6.431 -5.589 -25.896 1.00 55.22 91 ASN A O 1
ATOM 718 N N . TYR A 1 92 ? -4.800 -5.493 -24.353 1.00 52.66 92 TYR A N 1
ATOM 719 C CA . TYR A 1 92 ? -4.851 -4.045 -24.123 1.00 52.66 92 TYR A CA 1
ATOM 720 C C . TYR A 1 92 ? -3.586 -3.308 -24.588 1.00 52.66 92 TYR A C 1
ATOM 722 O O . TYR A 1 92 ? -3.482 -2.101 -24.385 1.00 52.66 92 TYR A O 1
ATOM 730 N N . SER A 1 93 ? -2.629 -4.008 -25.211 1.00 45.28 93 SER A N 1
ATOM 731 C CA . SER A 1 93 ? -1.480 -3.388 -25.878 1.00 45.28 93 SER A CA 1
ATOM 732 C C . SER A 1 93 ? -1.736 -3.307 -27.385 1.00 45.28 93 SER A C 1
ATOM 734 O O . SER A 1 93 ? -1.301 -4.171 -28.149 1.00 45.28 93 SER A O 1
ATOM 736 N N . SER A 1 94 ? -2.484 -2.288 -27.799 1.00 39.47 94 SER A N 1
ATOM 737 C CA . SER A 1 94 ? -2.661 -1.877 -29.198 1.00 39.47 94 SER A CA 1
ATOM 738 C C . SER A 1 94 ? -2.381 -0.394 -29.327 1.00 39.47 94 SER A C 1
ATOM 740 O O . SER A 1 94 ? -2.934 0.343 -28.478 1.00 39.47 94 SER A O 1
#

Foldseek 3Di:
DDDDDDDFDDDDDPDDDDRDFDWDFPAKDKDWDQDCDPPDPRHRHIDIDIDTDIHGPDDDDFWDWDWDADPVGTDTDDIDGDPDDDPVVVVPPD

Nearest PDB structures (foldseek):
  7ohx-assembly1_B  TM=9.098E-01  e=1.009E-04  Saccharomyces cerevisiae S288C
  9cai-assembly1_CB  TM=9.057E-01  e=2.289E-04  Caenorhabditis elegans
  8b2l-assembly1_r3  TM=9.371E-01  e=4.896E-04  Nicotiana tabacum
  8i9r-assembly1_LB  TM=8.106E-01  e=1.520E-04  Thermochaetoides thermophila DSM 1495
  6uz7-assembly1_AB  TM=7.992E-01  e=3.875E-04  Kluyveromyces lactis